Protein AF-A0A8S0Q704-F1 (afdb_monomer)

Foldseek 3Di:
DPPPPPVVVVQWFKKWWFFADDPDPPPDLLNVQLVLFDPDPDDSPVFFLAADDPPGGTTIGGDGPVSLVVSVPPHGTDDIDGDPCSVVPD

Radius of gyration: 13.5 Å; Cα contacts (8 Å, |Δi|>4): 119; chains: 1; bounding box: 30×31×37 Å

Solvent-accessible surface area (backbone atoms only — not comparable to full-atom values): 5570 Å² total; per-residue (Å²): 144,84,90,63,75,65,68,65,60,73,51,48,43,40,26,42,36,35,34,58,70,73,96,46,94,81,56,56,66,66,68,58,54,55,72,62,50,71,95,52,100,82,52,65,73,79,31,54,70,43,79,42,72,86,94,51,38,32,34,28,28,56,40,35,74,68,54,52,62,54,32,70,73,42,90,52,56,73,50,74,42,84,33,79,62,63,74,68,70,115

Nearest PDB structures (foldseek):
  5ydg-assembly1_A  TM=8.265E-01  e=7.463E-04  Arabidopsis thaliana
  5gi0-assembly1_A  TM=8.064E-01  e=2.937E-03  Arabidopsis thaliana
  5iww-assembly1_C  TM=7.842E-01  e=4.070E-03  Arabidopsis thaliana
  5mpx-assembly1_A  TM=7.628E-01  e=4.070E-03  Arabidopsis thaliana
  5mpy-assembly1_B  TM=7.451E-01  e=3.572E-03  Arabidopsis thaliana

Mean predicted aligned error: 8.39 Å

Secondary structure (DSSP, 8-state):
----HHHHHTT-EEEEEEEPPPSSTTS-HHHHHHTTS---TT-TGGGEEEEE-SSSSEEEEEE-HHHHHHHTTSTTEEEEEE-GGGGT--

Sequence (90 aa):
MAVMPLLLVCILLPYIVRVDPPPSSSDDLFSYYQRFLPKTTADEESRIIHAYDIIFKGFAARLSPEEVKAMEKIPGFISAEVSVVAYLAR

InterPro domains:
  IPR010259 Peptidase S8 propeptide/proteinase inhibitor I9 [PF05922] (15-83)
  IPR037045 Peptidase S8 propeptide/proteinase inhibitor I9 superfamily [G3DSA:3.30.70.80] (13-88)

pLDDT: mean 78.28, std 14.98, range [42.28, 94.19]

Structure (mmCIF, N/CA/C/O backbone):
data_AF-A0A8S0Q704-F1
#
_entry.id   AF-A0A8S0Q704-F1
#
loop_
_atom_site.group_PDB
_atom_site.id
_atom_site.type_symbol
_atom_site.label_atom_id
_atom_site.label_alt_id
_atom_site.label_comp_id
_atom_site.label_asym_id
_atom_site.label_entity_id
_atom_site.label_seq_id
_atom_site.pdbx_PDB_ins_code
_atom_site.Cartn_x
_atom_site.Cartn_y
_atom_site.Cartn_z
_atom_site.occupancy
_atom_site.B_iso_or_equiv
_atom_site.auth_seq_id
_atom_site.auth_comp_id
_atom_site.auth_asym_id
_atom_site.auth_atom_id
_atom_site.pdbx_PDB_model_num
ATOM 1 N N . MET A 1 1 ? -16.457 26.740 16.690 1.00 42.28 1 MET A N 1
ATOM 2 C CA . MET A 1 1 ? -16.860 25.351 16.377 1.00 42.28 1 MET A CA 1
ATOM 3 C C . MET A 1 1 ? -15.674 24.640 15.734 1.00 42.28 1 MET A C 1
ATOM 5 O O . MET A 1 1 ? -15.567 24.618 14.522 1.00 42.28 1 MET A O 1
ATOM 9 N N . ALA A 1 2 ? -14.727 24.151 16.533 1.00 51.44 2 ALA A N 1
ATOM 10 C CA . ALA A 1 2 ? -13.576 23.384 16.045 1.00 51.44 2 ALA A CA 1
ATOM 11 C C . ALA A 1 2 ? -13.171 22.386 17.136 1.00 51.44 2 ALA A C 1
ATOM 13 O O . ALA A 1 2 ? -12.119 22.485 17.751 1.00 51.44 2 ALA A O 1
ATOM 14 N N . VAL A 1 3 ? -14.086 21.471 17.447 1.00 50.03 3 VAL A N 1
ATOM 15 C CA . VAL A 1 3 ? -13.880 20.396 18.426 1.00 50.03 3 VAL A CA 1
ATOM 16 C C . VAL A 1 3 ? -13.902 19.053 17.708 1.00 50.03 3 VAL A C 1
ATOM 18 O O . VAL A 1 3 ? -14.651 18.183 18.106 1.00 50.03 3 VAL A O 1
ATOM 21 N N . MET A 1 4 ? -13.122 18.884 16.629 1.00 54.59 4 MET A N 1
ATOM 22 C CA . MET A 1 4 ? -12.886 17.564 16.009 1.00 54.59 4 MET A CA 1
ATOM 23 C C . MET A 1 4 ? -11.507 17.357 15.316 1.00 54.59 4 MET A C 1
ATOM 25 O O . MET A 1 4 ? -11.468 16.598 14.352 1.00 54.59 4 MET A O 1
ATOM 29 N N . PRO A 1 5 ? -10.349 17.923 15.736 1.00 56.25 5 PRO A N 1
ATOM 30 C CA . PRO A 1 5 ? -9.087 17.554 15.082 1.00 56.25 5 PRO A CA 1
ATOM 31 C C . PRO A 1 5 ? -8.463 16.257 15.635 1.00 56.25 5 PRO A C 1
ATOM 33 O O . PRO A 1 5 ? -7.669 15.636 14.942 1.00 56.25 5 PRO A O 1
ATOM 36 N N . LEU A 1 6 ? -8.816 15.802 16.849 1.00 47.84 6 LEU A N 1
ATOM 37 C CA . LEU A 1 6 ? -8.182 14.609 17.438 1.00 47.84 6 LEU A CA 1
ATOM 38 C C . LEU A 1 6 ? -8.779 13.274 16.972 1.00 47.84 6 LEU A C 1
ATOM 40 O O . LEU A 1 6 ? -8.038 12.310 16.813 1.00 47.84 6 LEU A O 1
ATOM 44 N N . LEU A 1 7 ? -10.091 13.193 16.726 1.00 48.59 7 LEU A N 1
ATOM 45 C CA . LEU A 1 7 ? -10.716 11.915 16.360 1.00 48.59 7 LEU A CA 1
ATOM 46 C C . LEU A 1 7 ? -10.289 11.448 14.956 1.00 48.59 7 LEU A C 1
ATOM 48 O O . LEU A 1 7 ? -10.113 10.255 14.734 1.00 48.59 7 LEU A O 1
ATOM 52 N N . LEU A 1 8 ? -10.056 12.396 14.039 1.00 52.25 8 LEU A N 1
ATOM 53 C CA . LEU A 1 8 ? -9.600 12.133 12.670 1.00 52.25 8 LEU A CA 1
ATOM 54 C C . LEU A 1 8 ? -8.131 11.670 12.617 1.00 52.25 8 LEU A C 1
ATOM 56 O O . LEU A 1 8 ? -7.766 10.863 11.770 1.00 52.25 8 LEU A O 1
ATOM 60 N N . VAL A 1 9 ? -7.290 12.129 13.550 1.00 51.53 9 VAL A N 1
ATOM 61 C CA . VAL A 1 9 ? -5.897 11.662 13.670 1.00 51.53 9 VAL A CA 1
ATOM 62 C C . VAL A 1 9 ? -5.832 10.244 14.255 1.00 51.53 9 VAL A C 1
ATOM 64 O O . VAL A 1 9 ? -4.931 9.487 13.903 1.00 51.53 9 VAL A O 1
ATOM 67 N N . CYS A 1 10 ? -6.801 9.841 15.085 1.00 51.62 10 CYS A N 1
ATOM 68 C CA . CYS A 1 10 ? -6.842 8.500 15.681 1.00 51.62 10 CYS A CA 1
ATOM 69 C C . CYS A 1 10 ? -7.223 7.367 14.707 1.00 51.62 10 CYS A C 1
ATOM 71 O O . CYS A 1 10 ? -7.001 6.208 15.047 1.00 51.62 10 CYS A O 1
ATOM 73 N N . ILE A 1 11 ? -7.781 7.660 13.525 1.00 64.75 11 ILE A N 1
ATOM 74 C CA . ILE A 1 11 ? -8.215 6.627 12.560 1.00 64.75 11 ILE A CA 1
ATOM 75 C C . ILE A 1 11 ? -7.191 6.316 11.459 1.00 64.75 11 ILE A C 1
ATOM 77 O O . ILE A 1 11 ? -7.356 5.323 10.752 1.00 64.75 11 ILE A O 1
ATOM 81 N N . LEU A 1 12 ? -6.137 7.126 11.305 1.00 78.38 12 LEU A N 1
ATOM 82 C CA . LEU A 1 12 ? -5.116 6.906 10.279 1.00 78.38 12 LEU A CA 1
ATOM 83 C C . LEU A 1 12 ? -3.969 6.049 10.824 1.00 78.38 12 LEU A C 1
ATOM 85 O O . LEU A 1 12 ? -3.149 6.505 11.626 1.00 78.38 12 LEU A O 1
ATOM 89 N N . LEU A 1 13 ? -3.885 4.814 10.337 1.00 83.38 13 LEU A N 1
ATOM 90 C CA . LEU A 1 13 ? -2.806 3.880 10.649 1.00 83.38 13 LEU A CA 1
ATOM 91 C C . LEU A 1 13 ? -1.824 3.793 9.477 1.00 83.38 13 LEU A C 1
ATOM 93 O O . LEU A 1 13 ? -2.200 4.066 8.338 1.00 83.38 13 LEU A O 1
ATOM 97 N N . PRO A 1 14 ? -0.552 3.446 9.719 1.00 87.81 14 PRO A N 1
ATOM 98 C CA . PRO A 1 14 ? 0.391 3.185 8.654 1.00 87.81 14 PRO A CA 1
ATOM 99 C C . PRO A 1 14 ? 0.054 1.858 7.988 1.00 87.81 14 PRO A C 1
ATOM 101 O O . PRO A 1 14 ? 0.058 0.797 8.618 1.00 87.8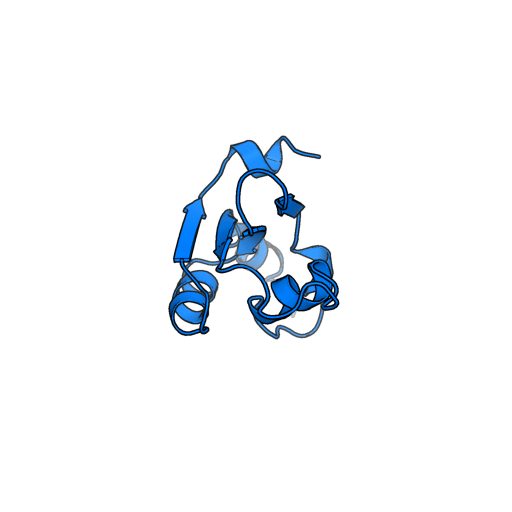1 14 PRO A O 1
ATOM 104 N N . TYR A 1 15 ? -0.175 1.927 6.692 1.00 90.88 15 TYR A N 1
ATOM 105 C CA . TYR A 1 15 ? -0.300 0.769 5.832 1.00 90.88 15 TYR A CA 1
ATOM 106 C C . TYR A 1 15 ? 0.890 0.717 4.897 1.00 90.88 15 TYR A C 1
ATOM 108 O O . TYR A 1 15 ? 1.298 1.748 4.366 1.00 90.88 15 TYR A O 1
ATOM 116 N N . ILE A 1 16 ? 1.414 -0.482 4.669 1.00 92.12 16 ILE A N 1
ATOM 117 C CA . ILE A 1 16 ? 2.245 -0.765 3.504 1.00 92.12 16 ILE A CA 1
ATOM 118 C C . ILE A 1 16 ? 1.293 -1.191 2.397 1.00 92.12 16 ILE A C 1
ATOM 120 O O . ILE A 1 16 ? 0.662 -2.244 2.484 1.00 92.12 16 ILE A O 1
ATOM 124 N N . VAL A 1 17 ? 1.187 -0.354 1.374 1.00 92.50 17 VAL A N 1
ATOM 125 C CA . VAL A 1 17 ? 0.405 -0.619 0.172 1.00 92.50 17 VAL A CA 1
ATOM 126 C C . VAL A 1 17 ? 1.345 -1.164 -0.889 1.00 92.50 17 VAL A C 1
ATOM 128 O O . VAL A 1 17 ? 2.349 -0.533 -1.226 1.00 92.50 17 VAL A O 1
ATOM 131 N N . ARG A 1 18 ? 1.028 -2.344 -1.414 1.00 93.50 18 ARG A N 1
ATOM 132 C CA . ARG A 1 18 ? 1.719 -2.958 -2.544 1.00 93.50 18 ARG A CA 1
ATOM 133 C C . ARG A 1 18 ? 0.899 -2.743 -3.806 1.00 93.50 18 ARG A C 1
ATOM 135 O O . ARG A 1 18 ? -0.313 -2.963 -3.811 1.00 93.50 18 ARG A O 1
ATOM 142 N N . VAL A 1 19 ? 1.586 -2.355 -4.872 1.00 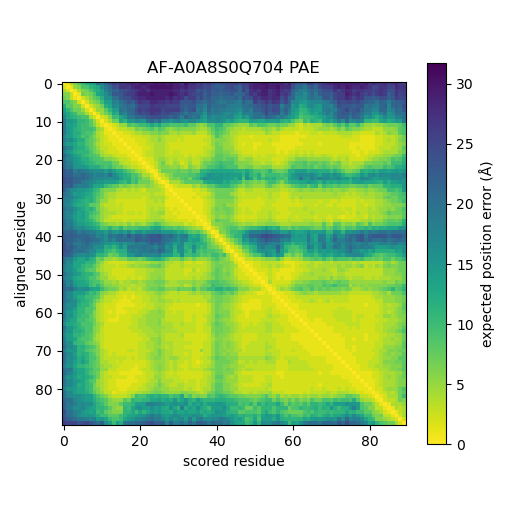93.19 19 VAL A N 1
ATOM 143 C CA . VAL A 1 19 ? 0.989 -2.082 -6.176 1.00 93.19 19 VAL A CA 1
ATOM 144 C C . VAL A 1 19 ? 1.770 -2.769 -7.289 1.00 93.19 19 VAL A C 1
ATOM 146 O O . VAL A 1 19 ? 2.936 -3.135 -7.125 1.00 93.19 19 VAL A O 1
ATOM 149 N N . ASP A 1 20 ? 1.125 -2.933 -8.435 1.00 92.62 20 ASP A N 1
ATOM 150 C CA . ASP A 1 20 ? 1.794 -3.312 -9.668 1.00 92.62 20 ASP A CA 1
ATOM 151 C C . ASP A 1 20 ? 2.801 -2.235 -10.084 1.00 92.62 20 ASP A C 1
ATOM 153 O O . ASP A 1 20 ? 2.585 -1.040 -9.834 1.00 92.62 20 ASP A O 1
ATOM 157 N N . PRO A 1 21 ? 3.908 -2.632 -10.733 1.00 86.88 21 PRO A N 1
ATOM 158 C CA . PRO A 1 21 ? 4.862 -1.681 -11.269 1.00 86.88 21 PRO A CA 1
ATOM 159 C C . PRO A 1 21 ? 4.206 -0.721 -12.266 1.00 86.88 21 PRO A C 1
ATOM 161 O O . PRO A 1 21 ? 3.270 -1.108 -12.971 1.00 86.88 21 PRO A O 1
ATOM 164 N N . PRO A 1 22 ? 4.706 0.526 -12.354 1.00 85.88 22 PRO A N 1
ATOM 165 C CA . PRO A 1 22 ? 4.203 1.467 -13.337 1.00 85.88 22 PRO A CA 1
ATOM 166 C C . PRO A 1 22 ? 4.370 0.886 -14.751 1.00 85.88 22 PRO A C 1
ATOM 168 O O . PRO A 1 22 ? 5.368 0.215 -15.031 1.00 85.88 22 PRO A O 1
ATOM 171 N N . PRO A 1 23 ? 3.415 1.149 -15.658 1.00 79.94 23 PRO A N 1
ATOM 172 C CA . PRO A 1 23 ? 3.424 0.588 -17.009 1.00 79.94 23 PRO A CA 1
ATOM 173 C C . PRO A 1 23 ? 4.603 1.086 -17.859 1.00 79.94 23 PRO A C 1
ATOM 175 O O . PRO A 1 23 ? 4.981 0.422 -18.823 1.00 79.94 23 PRO A O 1
ATOM 178 N N . SER A 1 24 ? 5.196 2.227 -17.493 1.00 77.38 24 SER A N 1
ATOM 179 C CA . SER A 1 24 ? 6.355 2.819 -18.160 1.00 77.38 24 SER A CA 1
ATOM 180 C C . SER A 1 24 ? 7.445 3.132 -17.138 1.00 77.38 24 SER A C 1
ATOM 182 O O . SER A 1 24 ? 7.169 3.661 -16.065 1.00 77.38 24 SER A O 1
ATOM 184 N N . SER A 1 25 ? 8.707 2.883 -17.488 1.00 68.62 25 SER A N 1
ATOM 185 C CA . SER A 1 25 ? 9.861 3.219 -16.638 1.00 68.62 25 SER A CA 1
ATOM 186 C C . SER A 1 25 ? 10.158 4.723 -16.559 1.00 68.62 25 SER A C 1
ATOM 188 O O . SER A 1 25 ? 11.014 5.129 -15.781 1.00 68.62 25 SER A O 1
ATOM 190 N N . SER A 1 26 ? 9.502 5.534 -17.395 1.00 64.56 26 SER A N 1
ATOM 191 C CA . SER A 1 26 ? 9.613 6.997 -17.413 1.00 64.56 26 SER A CA 1
ATOM 192 C C . SER A 1 26 ? 8.605 7.700 -16.507 1.00 64.56 26 SER A C 1
ATOM 194 O O . SER A 1 26 ? 8.728 8.907 -16.314 1.00 64.56 26 SER A O 1
ATOM 196 N N . ASP A 1 27 ? 7.590 6.990 -16.007 1.00 72.19 27 ASP A N 1
ATOM 197 C CA . ASP A 1 27 ? 6.670 7.558 -15.026 1.00 72.19 27 ASP A CA 1
ATOM 198 C C . ASP A 1 27 ? 7.427 7.781 -13.715 1.00 72.19 27 ASP A C 1
ATOM 200 O O . ASP A 1 27 ? 8.056 6.866 -13.176 1.00 72.19 27 ASP A O 1
ATOM 204 N N . ASP A 1 28 ? 7.362 9.010 -13.208 1.00 82.56 28 ASP A N 1
ATOM 205 C CA . ASP A 1 28 ? 7.865 9.333 -11.883 1.00 82.56 28 ASP A CA 1
ATOM 206 C C . ASP A 1 28 ? 7.151 8.446 -10.853 1.00 82.56 28 ASP A C 1
ATOM 208 O O . ASP A 1 28 ? 5.922 8.445 -10.734 1.00 82.56 28 ASP A O 1
ATOM 212 N N . LEU A 1 29 ? 7.930 7.628 -10.143 1.00 83.62 29 LEU A N 1
ATOM 213 C CA . LEU A 1 29 ? 7.391 6.570 -9.290 1.00 83.62 29 LEU A CA 1
ATOM 214 C C . LEU A 1 29 ? 6.535 7.141 -8.154 1.00 83.62 29 LEU A C 1
ATOM 216 O O . LEU A 1 29 ? 5.533 6.542 -7.763 1.00 83.62 29 LEU A O 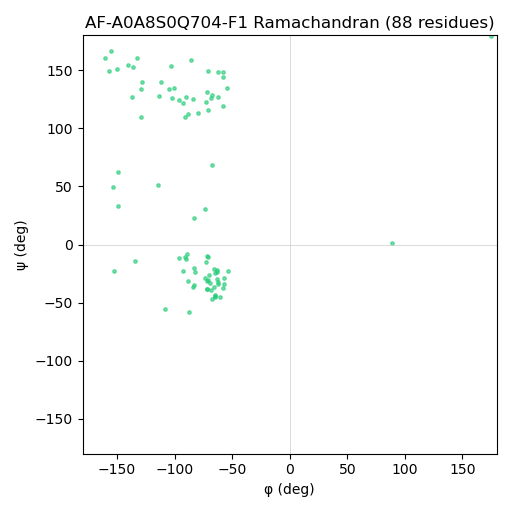1
ATOM 220 N N . PHE A 1 30 ? 6.916 8.314 -7.652 1.00 82.62 30 PHE A N 1
ATOM 221 C CA . PHE A 1 30 ? 6.171 9.015 -6.619 1.00 82.62 30 PHE A CA 1
ATOM 222 C C . PHE A 1 30 ? 4.814 9.494 -7.149 1.00 82.62 30 PHE A C 1
ATOM 224 O O . PHE A 1 30 ? 3.780 9.190 -6.550 1.00 82.62 30 PHE A O 1
ATOM 231 N N . SER A 1 31 ? 4.802 10.116 -8.331 1.00 85.38 31 SER A N 1
ATOM 232 C CA . SER A 1 31 ? 3.582 10.517 -9.043 1.00 85.38 31 SER A CA 1
ATOM 233 C C . SER A 1 31 ? 2.652 9.333 -9.325 1.00 85.38 31 SER A C 1
ATOM 235 O O . SER A 1 31 ? 1.430 9.450 -9.222 1.00 85.38 31 SER A O 1
ATOM 237 N N . TYR A 1 32 ? 3.210 8.161 -9.640 1.00 88.31 32 TYR A N 1
ATOM 238 C CA . TYR A 1 32 ? 2.435 6.931 -9.802 1.00 88.31 32 TYR A CA 1
ATOM 239 C C . TYR A 1 32 ? 1.776 6.485 -8.486 1.00 88.31 32 TYR A C 1
ATOM 241 O O . TYR A 1 32 ? 0.583 6.177 -8.478 1.00 88.31 32 TYR A O 1
ATOM 249 N N . TYR A 1 33 ? 2.500 6.510 -7.364 1.00 89.31 33 TYR A N 1
ATOM 250 C CA . TYR A 1 33 ? 1.960 6.145 -6.047 1.00 89.31 33 TYR A CA 1
ATOM 251 C C . TYR A 1 33 ? 0.876 7.103 -5.547 1.00 89.31 33 TYR A C 1
ATOM 253 O O . TYR A 1 33 ? -0.126 6.649 -4.991 1.00 89.31 33 TYR A O 1
ATOM 261 N N . GLN A 1 34 ? 1.000 8.403 -5.820 1.00 87.25 34 GLN A N 1
ATOM 262 C CA . GLN A 1 34 ? -0.034 9.387 -5.479 1.00 87.25 34 GLN A CA 1
ATOM 263 C C . GLN A 1 34 ? -1.403 9.054 -6.087 1.00 87.25 34 GLN A C 1
ATOM 265 O O . GLN A 1 34 ? -2.427 9.362 -5.487 1.00 87.25 34 GLN A O 1
ATOM 270 N N . ARG A 1 35 ? -1.456 8.361 -7.234 1.00 87.94 35 ARG A N 1
ATOM 271 C CA . ARG A 1 35 ? -2.724 7.962 -7.880 1.00 87.94 35 ARG A CA 1
ATOM 272 C C . ARG A 1 35 ? -3.557 7.005 -7.038 1.00 87.94 35 ARG A C 1
ATOM 274 O O . ARG A 1 35 ? -4.765 6.915 -7.251 1.00 87.94 35 ARG A O 1
ATOM 281 N N . PHE A 1 36 ? -2.914 6.275 -6.133 1.00 87.62 36 PHE A N 1
ATOM 282 C CA . PHE A 1 36 ? -3.591 5.367 -5.220 1.00 87.62 36 PHE A CA 1
ATOM 283 C C . PHE A 1 36 ? -4.147 6.112 -4.009 1.00 87.62 36 PHE A C 1
ATOM 285 O O . PHE A 1 36 ? -5.092 5.636 -3.390 1.00 87.62 36 PHE A O 1
ATOM 292 N N . LEU A 1 37 ? -3.598 7.278 -3.667 1.00 86.06 37 LEU A N 1
ATOM 293 C CA . LEU A 1 37 ? -4.022 8.022 -2.492 1.00 86.06 37 LEU A CA 1
ATOM 294 C C . LEU A 1 37 ? -5.418 8.634 -2.667 1.00 86.06 37 LEU A C 1
ATOM 296 O O . LEU A 1 37 ? -5.831 8.996 -3.772 1.00 86.06 37 LEU A O 1
ATOM 300 N N . PRO A 1 38 ? -6.169 8.767 -1.563 1.00 78.12 38 PRO A N 1
ATOM 301 C CA . PRO A 1 38 ? -7.452 9.440 -1.588 1.00 78.12 38 PRO A CA 1
ATOM 302 C C . PRO A 1 38 ? -7.258 10.934 -1.861 1.00 78.12 38 PRO A C 1
ATOM 304 O O . PRO A 1 38 ? -6.542 11.613 -1.124 1.00 78.12 38 PRO A O 1
ATOM 307 N N . LYS A 1 39 ? -7.999 11.451 -2.850 1.00 71.62 39 LYS A N 1
ATOM 308 C CA . LYS A 1 39 ? -8.120 12.882 -3.176 1.00 71.62 39 LYS A CA 1
ATOM 309 C C . LYS A 1 39 ? -8.838 13.657 -2.079 1.00 71.62 39 LYS A C 1
ATOM 311 O O . LYS A 1 39 ? -9.973 14.098 -2.242 1.00 71.62 39 LYS A O 1
ATOM 316 N N . THR A 1 40 ? -8.197 13.781 -0.926 1.00 60.25 40 THR A N 1
ATOM 317 C CA . THR A 1 40 ? -8.650 14.634 0.171 1.00 60.25 40 THR A CA 1
ATOM 318 C C . THR A 1 40 ? -7.775 15.880 0.228 1.00 60.25 40 THR A C 1
ATOM 320 O O . THR A 1 40 ? -6.556 15.832 0.099 1.00 60.25 40 THR A O 1
ATOM 323 N N . THR A 1 41 ? -8.442 17.022 0.354 1.00 50.59 41 THR A N 1
ATOM 324 C CA . THR A 1 41 ? -8.063 18.346 -0.160 1.00 50.59 41 THR A CA 1
ATOM 325 C C . THR A 1 41 ? -6.916 19.075 0.559 1.00 50.59 41 THR A C 1
ATOM 327 O O . THR A 1 41 ? -6.939 20.301 0.596 1.00 50.59 41 THR A O 1
ATOM 330 N N . ALA A 1 42 ? -5.927 18.395 1.145 1.00 50.62 42 ALA A N 1
ATOM 331 C CA . ALA A 1 42 ? -4.820 19.121 1.787 1.00 50.62 42 ALA A CA 1
ATOM 332 C C . ALA A 1 42 ? -3.460 18.412 1.871 1.00 50.62 42 ALA A C 1
ATOM 334 O O . ALA A 1 42 ? -2.465 19.113 1.991 1.00 50.62 42 ALA A O 1
ATOM 335 N N . ASP A 1 43 ? -3.370 17.078 1.813 1.00 56.25 43 ASP A N 1
ATOM 336 C CA . ASP A 1 43 ? -2.140 16.387 2.246 1.00 56.25 43 ASP A CA 1
ATOM 337 C C . ASP A 1 43 ? -1.938 15.026 1.552 1.00 56.25 43 ASP A C 1
ATOM 339 O O . ASP A 1 43 ? -1.714 14.007 2.204 1.00 56.25 43 ASP A O 1
ATOM 343 N N . GLU A 1 44 ? -2.050 14.966 0.224 1.00 59.44 44 GLU A N 1
ATOM 344 C CA . GLU A 1 44 ? -1.742 13.730 -0.520 1.00 59.44 44 GLU A CA 1
ATOM 345 C C . GLU A 1 44 ? -0.246 13.377 -0.392 1.00 59.44 44 GLU A C 1
ATOM 347 O O . GLU A 1 44 ? 0.104 12.249 -0.060 1.00 59.44 44 GLU A O 1
ATOM 352 N N . GLU A 1 45 ? 0.654 14.355 -0.533 1.00 55.56 45 GLU A N 1
ATOM 353 C CA . GLU A 1 45 ? 2.107 14.144 -0.396 1.00 55.56 45 GLU A CA 1
ATOM 354 C C . GLU A 1 45 ? 2.546 13.890 1.046 1.00 55.56 45 GLU A C 1
ATOM 356 O O . GLU A 1 45 ? 3.374 13.018 1.305 1.00 55.56 45 GLU A O 1
ATOM 361 N N . SER A 1 46 ? 1.941 14.589 2.007 1.00 65.06 46 SER A N 1
ATOM 362 C CA . SER A 1 46 ? 2.326 14.517 3.421 1.00 65.06 46 SER A CA 1
ATOM 363 C C . SER A 1 46 ? 1.964 13.190 4.100 1.00 65.06 46 SER A C 1
ATOM 365 O O . SER A 1 46 ? 2.381 12.944 5.237 1.00 65.06 46 SER A O 1
ATOM 367 N N . ARG A 1 47 ? 1.167 12.332 3.447 1.00 77.38 47 ARG A N 1
ATOM 368 C CA . ARG A 1 47 ? 0.732 11.040 4.005 1.00 77.38 47 ARG A CA 1
ATOM 369 C C . ARG A 1 47 ? 1.630 9.872 3.631 1.00 77.38 47 ARG A C 1
ATOM 371 O O . ARG A 1 47 ? 1.600 8.885 4.372 1.00 77.38 47 ARG A O 1
ATOM 378 N N . ILE A 1 48 ? 2.399 9.956 2.540 1.00 85.31 48 ILE A N 1
ATOM 379 C CA . ILE A 1 48 ? 3.400 8.933 2.215 1.00 85.31 48 ILE A CA 1
ATOM 380 C C . ILE A 1 48 ? 4.543 9.072 3.217 1.00 85.31 48 ILE A C 1
ATOM 382 O O . ILE A 1 48 ? 5.235 10.082 3.277 1.00 85.31 48 ILE A O 1
ATOM 386 N N . ILE A 1 49 ? 4.723 8.037 4.028 1.00 86.88 49 ILE A N 1
ATOM 387 C CA . ILE A 1 49 ? 5.801 7.942 5.010 1.00 86.88 49 ILE A CA 1
ATOM 388 C C . ILE A 1 49 ? 7.071 7.413 4.337 1.00 86.88 49 ILE A C 1
ATOM 390 O O . ILE A 1 49 ? 8.172 7.826 4.686 1.00 86.88 49 ILE A O 1
ATOM 394 N N . HIS A 1 50 ? 6.922 6.481 3.392 1.00 86.69 50 HIS A N 1
ATOM 395 C CA . HIS A 1 50 ? 8.048 5.830 2.729 1.00 86.69 50 HIS A CA 1
ATOM 396 C C . HIS A 1 50 ? 7.650 5.272 1.358 1.00 86.69 50 HIS A C 1
ATOM 398 O O . HIS A 1 50 ? 6.516 4.834 1.182 1.00 86.69 50 HIS A O 1
ATOM 404 N N . ALA A 1 51 ? 8.583 5.226 0.408 1.00 88.12 51 ALA A N 1
ATOM 405 C CA . ALA A 1 51 ? 8.393 4.610 -0.903 1.00 88.12 51 ALA A CA 1
ATOM 406 C C . ALA A 1 51 ? 9.301 3.379 -1.033 1.00 88.12 51 ALA A C 1
ATOM 408 O O . ALA A 1 51 ? 10.502 3.471 -0.808 1.00 88.12 51 ALA A O 1
ATOM 409 N N . TYR A 1 52 ? 8.724 2.234 -1.398 1.00 88.00 52 TYR A N 1
ATOM 410 C CA . TYR A 1 52 ? 9.446 0.996 -1.679 1.00 88.00 52 TYR A CA 1
ATOM 411 C C . TYR A 1 52 ? 9.542 0.796 -3.194 1.00 88.00 52 TYR A C 1
ATOM 413 O O . TYR A 1 52 ? 8.527 0.806 -3.895 1.00 88.00 52 TYR A O 1
ATOM 421 N N . ASP A 1 53 ? 10.753 0.608 -3.712 1.00 85.75 53 ASP A N 1
ATOM 422 C CA . ASP A 1 53 ? 10.978 0.464 -5.154 1.00 85.75 53 ASP A CA 1
ATOM 423 C C . ASP A 1 53 ? 11.917 -0.690 -5.545 1.00 85.75 53 ASP A C 1
ATOM 425 O O . ASP A 1 53 ? 11.918 -1.083 -6.715 1.00 85.75 53 ASP A O 1
ATOM 429 N N . ILE A 1 54 ? 12.667 -1.257 -4.593 1.00 83.31 54 ILE A N 1
ATOM 430 C CA . ILE A 1 54 ? 13.674 -2.302 -4.851 1.00 83.31 54 ILE A CA 1
ATOM 431 C C . ILE A 1 54 ? 13.063 -3.711 -4.819 1.00 83.31 54 ILE A C 1
ATOM 433 O O . ILE A 1 54 ? 13.163 -4.459 -5.787 1.00 83.31 54 ILE 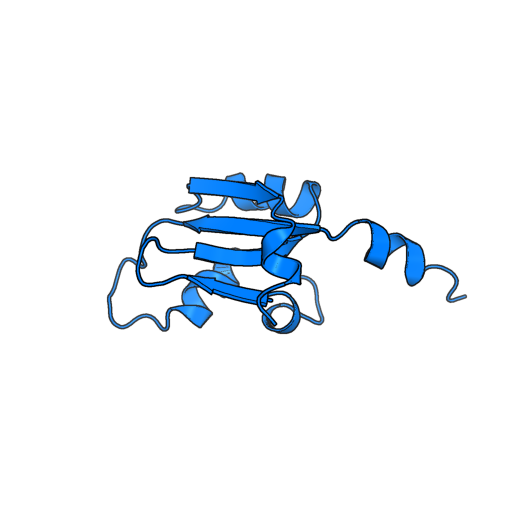A O 1
ATOM 437 N N . ILE A 1 55 ? 12.449 -4.097 -3.695 1.00 83.62 55 ILE A N 1
ATOM 438 C CA . ILE A 1 55 ? 12.000 -5.483 -3.441 1.00 83.62 55 ILE A CA 1
ATOM 439 C C . ILE A 1 55 ? 10.580 -5.716 -3.976 1.00 83.62 55 ILE A C 1
ATOM 441 O O . ILE A 1 55 ? 10.217 -6.816 -4.387 1.00 83.62 55 ILE A O 1
ATOM 445 N N . PHE A 1 56 ? 9.766 -4.667 -3.965 1.00 87.69 56 PHE A N 1
ATOM 446 C CA . PHE A 1 56 ? 8.440 -4.616 -4.561 1.00 87.69 56 PHE A CA 1
ATOM 447 C C . PHE A 1 56 ? 8.111 -3.156 -4.870 1.00 87.69 56 PHE A C 1
ATOM 449 O O . PHE A 1 56 ? 8.789 -2.250 -4.383 1.00 87.69 56 PHE A O 1
ATOM 456 N N . LYS A 1 57 ? 7.066 -2.930 -5.667 1.00 90.44 57 LYS A N 1
ATOM 457 C CA . LYS A 1 57 ? 6.522 -1.593 -5.894 1.00 90.44 57 LYS A CA 1
ATOM 458 C C . LYS A 1 57 ? 5.407 -1.331 -4.892 1.00 90.44 57 LYS A C 1
ATOM 460 O O . LYS A 1 57 ? 4.466 -2.112 -4.766 1.00 90.44 57 LYS A O 1
ATOM 465 N N . GLY A 1 58 ? 5.560 -0.279 -4.108 1.00 91.06 58 GLY A N 1
ATOM 466 C CA . GLY A 1 58 ? 4.620 0.069 -3.060 1.00 91.06 58 GLY A CA 1
ATOM 467 C C . GLY A 1 58 ? 5.093 1.239 -2.219 1.00 91.06 58 GLY A C 1
ATOM 468 O O . GLY A 1 58 ? 6.173 1.786 -2.420 1.00 91.06 58 GLY A O 1
ATOM 469 N N . PHE A 1 59 ? 4.281 1.624 -1.250 1.00 91.50 59 PHE A N 1
ATOM 470 C CA . PHE A 1 59 ? 4.560 2.755 -0.377 1.00 91.50 59 PHE A CA 1
ATOM 471 C C . PHE A 1 59 ? 3.931 2.533 0.996 1.00 91.50 59 PHE A C 1
ATOM 473 O O . PHE A 1 59 ? 2.917 1.851 1.133 1.00 91.50 59 PHE A O 1
ATOM 480 N N . ALA A 1 60 ? 4.546 3.101 2.026 1.00 90.31 60 ALA A N 1
ATOM 481 C CA . ALA A 1 60 ? 3.937 3.231 3.334 1.00 90.31 60 ALA A CA 1
ATOM 482 C C . ALA A 1 60 ? 3.179 4.558 3.398 1.00 90.31 60 ALA A C 1
ATOM 484 O O . ALA A 1 60 ? 3.772 5.607 3.148 1.00 90.31 60 ALA A O 1
ATOM 485 N N . ALA A 1 61 ? 1.902 4.535 3.766 1.00 89.69 61 ALA A N 1
ATOM 486 C CA . ALA A 1 61 ? 1.111 5.745 3.960 1.00 89.69 61 ALA A CA 1
ATOM 487 C C . ALA A 1 61 ? 0.186 5.639 5.170 1.00 89.69 61 ALA A C 1
ATOM 489 O O . ALA A 1 61 ? -0.217 4.551 5.579 1.00 89.69 61 ALA A O 1
ATOM 490 N N . ARG A 1 62 ? -0.162 6.792 5.741 1.00 87.12 62 ARG A N 1
ATOM 491 C CA . ARG A 1 62 ? -1.210 6.891 6.762 1.00 87.12 62 ARG A CA 1
ATOM 492 C C . ARG A 1 62 ? -2.582 6.888 6.102 1.00 87.12 62 ARG A C 1
ATOM 494 O O . ARG A 1 62 ? -2.914 7.846 5.408 1.00 87.12 62 ARG A O 1
ATOM 501 N N . LEU A 1 63 ? -3.353 5.833 6.346 1.00 87.00 63 LEU A N 1
ATOM 502 C CA . LEU A 1 63 ? -4.656 5.605 5.727 1.00 87.00 63 LEU A CA 1
ATOM 503 C C . LEU A 1 63 ? -5.685 5.140 6.757 1.00 87.00 63 LEU A C 1
ATOM 505 O O . LEU A 1 63 ? -5.339 4.506 7.761 1.00 87.00 63 LEU A O 1
ATOM 509 N N . SER A 1 64 ? -6.952 5.436 6.489 1.00 87.62 64 SER A N 1
ATOM 510 C CA . SER A 1 64 ? -8.078 4.837 7.199 1.00 87.62 64 SER A CA 1
ATOM 511 C C . SER A 1 64 ? -8.481 3.502 6.552 1.00 87.62 64 SER A C 1
ATOM 513 O O . SER A 1 64 ? -8.199 3.271 5.371 1.00 87.62 64 SER A O 1
ATOM 515 N N . PRO A 1 65 ? -9.173 2.607 7.279 1.00 87.19 65 PRO A N 1
ATOM 516 C CA . PRO A 1 65 ? -9.702 1.373 6.697 1.00 87.19 65 PRO A CA 1
ATOM 517 C C . PRO A 1 65 ? -10.642 1.620 5.506 1.00 87.19 65 PRO A C 1
ATOM 519 O O . PRO A 1 65 ? -10.659 0.840 4.554 1.00 87.19 65 PRO A O 1
ATOM 522 N N . GLU A 1 66 ? -11.417 2.708 5.529 1.00 87.38 66 GLU A N 1
ATOM 523 C CA . GLU A 1 66 ? -12.292 3.089 4.416 1.00 87.38 66 GLU A CA 1
ATOM 524 C C . GLU A 1 66 ? -11.497 3.531 3.185 1.00 87.38 66 GLU A C 1
ATOM 526 O O . GLU A 1 66 ? -11.869 3.182 2.064 1.00 87.38 66 GLU A O 1
ATOM 531 N N . GLU A 1 67 ? -10.397 4.264 3.385 1.00 88.62 67 GLU A N 1
ATOM 532 C CA . GLU A 1 67 ? -9.492 4.674 2.307 1.00 88.62 67 GLU A CA 1
ATOM 533 C C . GLU A 1 67 ? -8.815 3.453 1.668 1.00 88.62 67 GLU A C 1
ATOM 535 O O . GLU A 1 67 ? -8.802 3.338 0.443 1.00 88.62 67 GLU A O 1
ATOM 540 N N . VAL A 1 68 ? -8.354 2.489 2.475 1.00 89.69 68 VAL A N 1
ATOM 541 C CA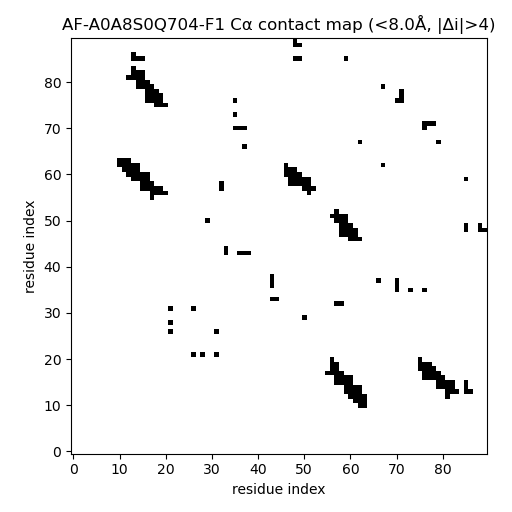 . VAL A 1 68 ? -7.804 1.214 1.974 1.00 89.69 68 VAL A CA 1
ATOM 542 C C . VAL A 1 68 ? -8.852 0.442 1.169 1.00 89.69 68 VAL A C 1
ATOM 544 O O . VAL A 1 68 ? -8.584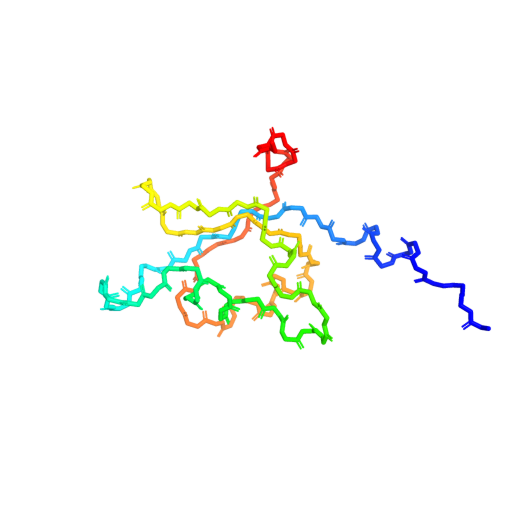 0.000 0.055 1.00 89.69 68 VAL A O 1
ATOM 547 N N . LYS A 1 69 ? -10.088 0.353 1.670 1.00 90.00 69 LYS A N 1
ATOM 548 C CA . LYS A 1 69 ? -11.188 -0.305 0.950 1.00 90.00 69 LYS A CA 1
ATOM 549 C C . LYS A 1 69 ? -11.548 0.397 -0.364 1.00 90.00 69 LYS A C 1
ATOM 551 O O . LYS A 1 69 ? -12.032 -0.233 -1.304 1.00 90.00 69 LYS A O 1
ATOM 556 N N . ALA A 1 70 ? -11.359 1.712 -0.444 1.00 89.56 70 ALA A N 1
ATOM 557 C CA . ALA A 1 70 ? -11.512 2.444 -1.695 1.00 89.56 70 ALA A CA 1
ATOM 558 C C . ALA A 1 70 ? -10.356 2.146 -2.669 1.00 89.56 70 ALA A C 1
ATOM 560 O O . ALA A 1 70 ? -10.613 1.986 -3.864 1.00 89.56 70 ALA A O 1
ATOM 561 N N . MET A 1 71 ? -9.123 2.012 -2.163 1.00 89.50 71 MET A N 1
ATOM 562 C CA . MET A 1 71 ? -7.931 1.673 -2.954 1.00 89.50 71 MET A CA 1
ATOM 563 C C . MET A 1 71 ? -8.013 0.307 -3.629 1.00 89.50 71 MET A C 1
ATOM 565 O O . MET A 1 71 ? -7.521 0.173 -4.745 1.00 89.50 71 MET A O 1
ATOM 569 N N . GLU A 1 72 ? -8.684 -0.673 -3.019 1.00 89.94 72 GLU A N 1
ATOM 570 C CA . GLU A 1 72 ? -8.905 -2.005 -3.615 1.00 89.94 72 GLU A CA 1
ATOM 571 C C . GLU A 1 72 ? -9.550 -1.953 -5.010 1.00 89.94 72 GLU A C 1
ATOM 573 O O . GLU A 1 72 ? -9.440 -2.892 -5.795 1.00 89.94 72 GLU A O 1
ATOM 578 N N . LYS A 1 73 ? -10.240 -0.855 -5.335 1.00 91.62 73 LYS A N 1
ATOM 579 C CA . LYS A 1 73 ? -10.911 -0.659 -6.627 1.00 91.62 73 LYS A CA 1
ATOM 580 C C . LYS A 1 73 ? -10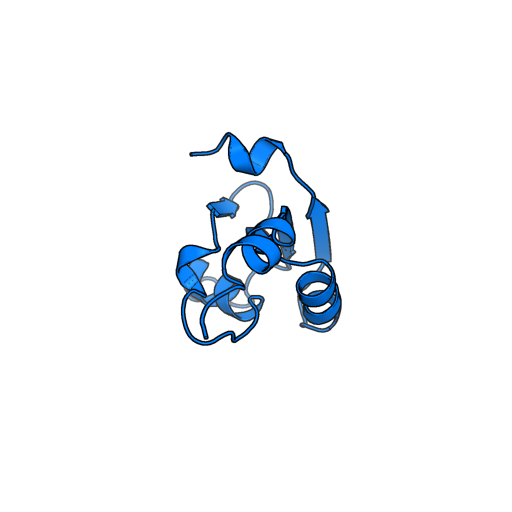.013 -0.017 -7.685 1.00 91.62 73 LYS A C 1
ATOM 582 O O . LYS A 1 73 ? -10.435 0.107 -8.834 1.00 91.62 73 LYS A O 1
ATOM 587 N N . ILE A 1 74 ? -8.823 0.445 -7.307 1.00 89.38 74 ILE A N 1
ATOM 588 C CA . ILE A 1 74 ? -7.884 1.118 -8.203 1.00 89.38 74 ILE A CA 1
ATOM 589 C C . ILE A 1 74 ? -7.074 0.043 -8.944 1.00 89.38 74 ILE A C 1
ATOM 591 O O . ILE A 1 74 ? -6.460 -0.808 -8.297 1.00 89.38 74 ILE A O 1
ATOM 595 N N . PRO A 1 75 ? -7.042 0.055 -10.291 1.00 91.19 75 PRO A N 1
ATOM 596 C CA . PRO A 1 75 ? -6.221 -0.876 -11.056 1.00 91.19 75 PRO A CA 1
ATOM 597 C C . PRO A 1 75 ? -4.753 -0.821 -10.629 1.00 91.19 75 PRO A C 1
ATOM 599 O O . PRO A 1 75 ? -4.185 0.262 -10.488 1.00 91.19 75 PRO A O 1
ATOM 602 N N . GLY A 1 76 ? -4.150 -1.994 -10.447 1.00 90.69 76 GLY A N 1
ATOM 603 C CA . GLY A 1 76 ? -2.777 -2.131 -9.967 1.00 90.69 76 GLY A CA 1
ATOM 604 C C . GLY A 1 76 ? -2.644 -2.203 -8.445 1.00 90.69 76 GLY A C 1
ATOM 605 O O . GLY A 1 76 ? -1.528 -2.296 -7.956 1.00 90.69 76 GLY A O 1
ATOM 606 N N . PHE A 1 77 ? -3.732 -2.173 -7.671 1.00 93.50 77 PHE A N 1
ATOM 607 C CA . PHE A 1 77 ? -3.675 -2.493 -6.243 1.00 93.50 77 PHE A CA 1
ATOM 608 C C . PHE A 1 77 ? -3.458 -4.001 -6.033 1.00 93.50 77 PHE A C 1
ATOM 610 O O . PHE A 1 77 ? -4.181 -4.812 -6.611 1.00 93.50 77 PHE A O 1
ATOM 617 N N . ILE A 1 78 ? -2.495 -4.377 -5.183 1.00 94.19 78 ILE A N 1
ATOM 618 C CA . ILE A 1 78 ? -2.204 -5.783 -4.853 1.00 94.19 78 ILE A CA 1
ATOM 619 C C . ILE A 1 78 ? -2.651 -6.106 -3.427 1.00 94.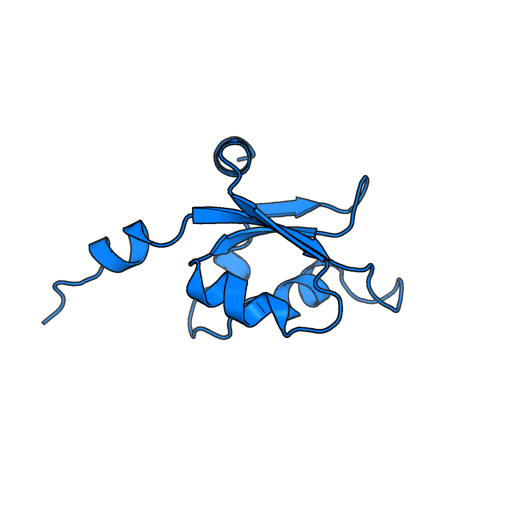19 78 ILE A C 1
ATOM 621 O O . ILE A 1 78 ? -3.415 -7.045 -3.210 1.00 94.19 78 ILE A O 1
ATOM 625 N N . SER A 1 79 ? -2.163 -5.352 -2.443 1.00 93.81 79 SER A N 1
ATOM 626 C CA . SER A 1 79 ? -2.515 -5.549 -1.036 1.00 93.81 79 SER A CA 1
ATOM 627 C C . SER A 1 79 ? -2.222 -4.306 -0.204 1.00 93.81 79 SER A C 1
ATOM 629 O O . SER A 1 79 ? -1.422 -3.453 -0.591 1.00 93.81 79 SER A O 1
ATOM 631 N N . ALA A 1 80 ? -2.849 -4.218 0.967 1.00 93.75 80 ALA A N 1
ATOM 632 C CA . ALA A 1 80 ? -2.529 -3.226 1.981 1.00 93.75 80 ALA A CA 1
ATOM 633 C C . ALA A 1 80 ? -2.511 -3.891 3.355 1.00 93.75 80 ALA A C 1
ATOM 635 O O . ALA A 1 80 ? -3.476 -4.541 3.753 1.00 93.75 80 ALA A O 1
ATOM 636 N N . GLU A 1 81 ? -1.415 -3.713 4.086 1.00 92.19 81 GLU A N 1
ATOM 637 C CA . GLU A 1 81 ? -1.215 -4.341 5.392 1.00 92.19 81 GLU A CA 1
ATOM 638 C C . GLU A 1 81 ? -0.812 -3.296 6.427 1.00 92.19 81 GLU A C 1
ATOM 640 O O . GLU A 1 81 ? 0.064 -2.465 6.175 1.00 92.19 81 GLU A O 1
ATOM 645 N N . VAL A 1 82 ? -1.442 -3.340 7.604 1.00 90.38 82 VAL A N 1
ATOM 646 C CA . VAL A 1 82 ? -1.064 -2.474 8.728 1.00 90.38 82 VAL A CA 1
ATOM 647 C C . VAL A 1 82 ? 0.368 -2.802 9.137 1.00 90.38 82 VAL A C 1
ATOM 649 O O . VAL A 1 82 ? 0.684 -3.951 9.443 1.00 90.38 82 VAL A O 1
ATOM 652 N N . SER A 1 83 ? 1.229 -1.788 9.198 1.00 82.69 83 SER A N 1
ATOM 653 C CA . SER A 1 83 ? 2.633 -1.968 9.559 1.00 82.69 83 SER A CA 1
ATOM 654 C C . SER A 1 83 ? 3.061 -1.019 10.660 1.00 82.69 83 SER A C 1
ATOM 656 O O . SER A 1 83 ? 3.273 0.173 10.450 1.00 82.69 83 SER A O 1
ATOM 658 N N . VAL A 1 84 ? 3.305 -1.579 11.841 1.00 74.38 84 VAL A N 1
ATOM 659 C CA . VAL A 1 84 ? 3.923 -0.841 12.949 1.00 74.38 84 VAL A CA 1
ATOM 660 C C . VAL A 1 84 ? 5.364 -0.417 12.635 1.00 74.38 84 VAL A C 1
ATOM 662 O O . VAL A 1 84 ? 5.836 0.577 13.176 1.00 74.38 84 VAL A O 1
ATOM 665 N N . VAL A 1 85 ? 6.048 -1.120 11.722 1.00 69.19 85 VAL A N 1
ATOM 666 C CA . VAL A 1 85 ? 7.441 -0.836 11.332 1.00 69.19 85 VAL A CA 1
ATOM 667 C C . VAL A 1 85 ? 7.544 0.452 10.520 1.00 69.19 85 VAL A C 1
ATOM 669 O O . VAL A 1 85 ? 8.530 1.172 10.638 1.00 69.19 85 VAL A O 1
ATOM 672 N N . ALA A 1 86 ? 6.508 0.805 9.757 1.00 64.81 86 ALA A N 1
ATOM 673 C CA . ALA A 1 86 ? 6.486 2.060 9.012 1.00 64.81 86 ALA A CA 1
ATOM 674 C C . ALA A 1 86 ? 6.534 3.305 9.924 1.00 64.81 86 ALA A C 1
ATOM 676 O O . ALA A 1 86 ? 6.989 4.354 9.481 1.00 64.81 86 ALA A O 1
ATOM 677 N N . TYR A 1 87 ? 6.157 3.206 11.208 1.00 62.66 87 TYR A N 1
ATOM 678 C CA . TYR A 1 87 ? 6.398 4.292 12.171 1.00 62.66 87 TYR 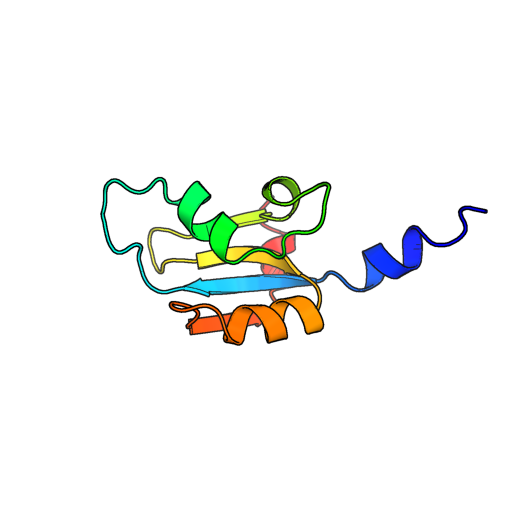A CA 1
ATOM 679 C C . TYR A 1 87 ? 7.878 4.478 12.528 1.00 62.66 87 TYR A C 1
ATOM 681 O O . TYR A 1 87 ? 8.265 5.572 12.933 1.00 62.66 87 TYR A O 1
ATOM 689 N N . LEU A 1 88 ? 8.685 3.421 12.414 1.00 64.12 88 LEU A N 1
ATOM 690 C CA . LEU A 1 88 ? 10.097 3.409 12.801 1.00 64.12 88 LEU A CA 1
ATOM 691 C C . LEU A 1 88 ? 11.034 3.795 11.648 1.00 64.12 88 LEU A C 1
ATOM 693 O O . LEU A 1 88 ? 12.214 4.014 11.884 1.00 64.12 88 LEU A O 1
ATOM 697 N N . ALA A 1 89 ? 10.526 3.886 10.417 1.00 58.00 89 ALA A N 1
ATOM 698 C CA . ALA A 1 89 ? 11.308 4.151 9.207 1.00 58.00 89 ALA A CA 1
ATOM 699 C C . ALA A 1 89 ? 11.595 5.650 8.951 1.00 58.00 89 ALA A C 1
ATOM 701 O O . ALA A 1 89 ? 11.797 6.038 7.801 1.00 58.00 89 ALA A O 1
ATOM 702 N N . ARG A 1 90 ? 11.561 6.489 9.995 1.00 50.31 90 ARG A N 1
ATOM 703 C CA . ARG A 1 90 ? 11.757 7.945 9.907 1.00 50.31 90 ARG A CA 1
ATOM 704 C C . ARG A 1 90 ? 13.207 8.366 10.082 1.00 50.31 90 ARG A C 1
ATOM 706 O O . ARG A 1 90 ? 13.852 7.840 11.013 1.00 50.31 90 ARG A O 1
#

Organism: NCBI:txid158383